Protein AF-A0A354BNV1-F1 (afdb_monomer_lite)

Radius of gyration: 15.96 Å; chains: 1; bounding box: 42×12×43 Å

Secondary structure (DSSP, 8-state):
-HHHHHHHHHHHHHHHHHHHHHHTT---HHHHHHHHHHHHHHHHHHHHHHHHHHHHHS-----

Sequence (63 aa):
MIRHAKEGIAHEKEAIKHLEEAIQGSDNAHAKEALEHAKESMKHAEESLSHAEEAQHHPAKKK

pLDDT: mean 90.36, std 10.71, range [49.47, 98.0]

Structure (mmCIF, N/CA/C/O backbone):
data_AF-A0A354BNV1-F1
#
_entry.id   AF-A0A354BNV1-F1
#
loop_
_atom_site.group_PDB
_atom_site.id
_atom_site.type_symbol
_atom_site.label_atom_id
_atom_site.label_alt_id
_atom_site.label_comp_id
_atom_site.label_asym_id
_atom_site.label_entity_id
_atom_site.label_seq_id
_atom_site.pdbx_PDB_ins_code
_atom_site.Cartn_x
_atom_site.Cartn_y
_atom_site.Cartn_z
_atom_site.occupancy
_atom_site.B_iso_or_equiv
_atom_site.auth_seq_id
_atom_site.auth_comp_id
_atom_site.auth_asym_id
_atom_site.auth_atom_id
_atom_site.pdbx_PDB_model_num
ATOM 1 N N . MET A 1 1 ? 5.140 -5.081 -18.812 1.00 73.19 1 MET A N 1
ATOM 2 C CA . MET A 1 1 ? 5.709 -4.922 -17.456 1.00 73.19 1 MET A CA 1
ATOM 3 C C . MET A 1 1 ? 5.209 -3.643 -16.787 1.00 73.19 1 MET A C 1
ATOM 5 O O . MET A 1 1 ? 4.460 -3.775 -15.836 1.00 73.19 1 MET A O 1
ATOM 9 N N . ILE A 1 2 ? 5.483 -2.444 -17.324 1.00 88.00 2 ILE A N 1
ATOM 10 C CA . ILE A 1 2 ? 4.991 -1.160 -16.760 1.00 88.00 2 ILE A CA 1
ATOM 11 C C . ILE A 1 2 ? 3.465 -1.111 -16.597 1.00 88.00 2 ILE A C 1
ATOM 13 O O . ILE A 1 2 ? 2.971 -0.683 -15.563 1.00 88.00 2 ILE A O 1
ATOM 17 N N . ARG A 1 3 ? 2.703 -1.607 -17.582 1.00 90.81 3 ARG A N 1
ATOM 18 C CA . ARG A 1 3 ? 1.237 -1.681 -17.482 1.00 90.81 3 ARG A CA 1
ATOM 19 C C . ARG A 1 3 ? 0.772 -2.512 -16.273 1.00 90.81 3 ARG A C 1
ATOM 21 O O . ARG A 1 3 ? -0.014 -2.018 -15.479 1.00 90.81 3 ARG A O 1
ATOM 28 N N . HIS A 1 4 ? 1.317 -3.718 -16.093 1.00 90.12 4 HIS A N 1
ATOM 29 C CA . HIS A 1 4 ? 0.997 -4.560 -14.934 1.00 90.12 4 HIS A CA 1
ATOM 30 C C . HIS A 1 4 ? 1.463 -3.938 -13.610 1.00 90.12 4 HIS A C 1
ATOM 32 O O . HIS A 1 4 ? 0.793 -4.115 -12.605 1.00 90.12 4 HIS A O 1
ATOM 38 N N . ALA A 1 5 ? 2.566 -3.182 -13.602 1.00 92.19 5 ALA A N 1
ATOM 39 C CA . ALA A 1 5 ? 2.993 -2.440 -12.415 1.00 92.19 5 ALA A CA 1
ATOM 40 C C . ALA A 1 5 ? 1.986 -1.336 -12.039 1.00 92.19 5 ALA A C 1
ATOM 42 O O . ALA A 1 5 ? 1.628 -1.209 -10.873 1.00 92.19 5 ALA A O 1
ATOM 43 N N . LYS A 1 6 ? 1.453 -0.597 -13.024 1.00 94.88 6 LYS A N 1
ATOM 44 C CA . LYS A 1 6 ? 0.382 0.393 -12.804 1.00 94.88 6 LYS A CA 1
ATOM 45 C C . LYS A 1 6 ? -0.912 -0.255 -12.297 1.00 94.88 6 LYS A C 1
ATOM 47 O O . LYS A 1 6 ? -1.524 0.273 -11.374 1.00 94.88 6 LYS A O 1
ATOM 52 N N . GLU A 1 7 ? -1.303 -1.401 -12.860 1.00 96.38 7 GLU A N 1
ATOM 53 C CA . GLU A 1 7 ? -2.455 -2.188 -12.381 1.00 96.38 7 GLU A CA 1
ATOM 54 C C . GLU A 1 7 ? -2.232 -2.694 -10.942 1.00 96.38 7 GLU A C 1
ATOM 56 O O . GLU A 1 7 ? -3.119 -2.567 -10.103 1.00 96.38 7 GLU A O 1
ATOM 61 N N . GLY A 1 8 ? -1.026 -3.174 -10.619 1.00 95.44 8 GLY A N 1
ATOM 62 C CA . GLY A 1 8 ? -0.653 -3.586 -9.263 1.00 95.44 8 GLY A CA 1
ATOM 63 C C . GLY A 1 8 ? -0.744 -2.449 -8.242 1.00 95.44 8 GLY A C 1
ATOM 64 O O . GLY A 1 8 ? -1.340 -2.632 -7.188 1.00 95.44 8 GLY A O 1
ATOM 65 N N . ILE A 1 9 ? -0.245 -1.254 -8.577 1.00 96.81 9 ILE A N 1
ATOM 66 C CA . ILE A 1 9 ? -0.364 -0.065 -7.714 1.00 96.81 9 ILE A CA 1
ATOM 67 C C . ILE A 1 9 ? -1.833 0.315 -7.488 1.00 96.81 9 ILE A C 1
ATOM 69 O O . ILE A 1 9 ? -2.198 0.730 -6.390 1.00 96.81 9 ILE A O 1
ATOM 73 N N . ALA A 1 10 ? -2.690 0.182 -8.504 1.00 97.31 10 ALA A N 1
ATOM 74 C CA . ALA A 1 10 ? -4.117 0.449 -8.350 1.00 97.31 10 ALA A CA 1
ATOM 75 C C . ALA A 1 10 ? -4.780 -0.541 -7.376 1.00 97.31 10 ALA A C 1
ATOM 77 O O . ALA A 1 10 ? -5.540 -0.120 -6.508 1.00 97.31 10 ALA A O 1
ATOM 78 N N . HIS A 1 11 ? -4.453 -1.833 -7.473 1.00 97.25 11 HIS A N 1
ATOM 79 C CA . HIS A 1 11 ? -4.941 -2.840 -6.526 1.00 97.25 11 HIS A CA 1
ATOM 80 C C . HIS A 1 11 ? -4.426 -2.604 -5.102 1.00 97.25 11 HIS A C 1
ATOM 82 O O . HIS A 1 11 ? -5.201 -2.715 -4.158 1.00 97.25 11 HIS A O 1
ATOM 88 N N . GLU A 1 12 ? -3.154 -2.232 -4.942 1.00 96.75 12 GLU A N 1
ATOM 89 C CA . GLU A 1 12 ? -2.573 -1.924 -3.630 1.00 96.75 12 GLU A CA 1
ATOM 90 C C . GLU A 1 12 ? -3.276 -0.724 -2.974 1.00 96.75 12 GLU A C 1
ATOM 92 O O . GLU A 1 12 ? -3.597 -0.762 -1.790 1.0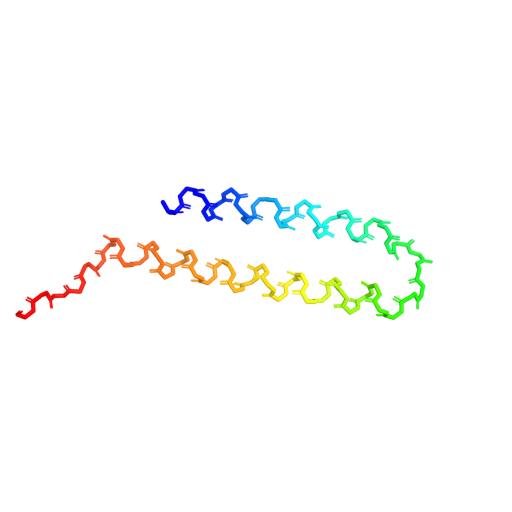0 96.75 12 GLU A O 1
ATOM 97 N N . LYS A 1 13 ? -3.601 0.323 -3.750 1.00 97.62 13 LYS A N 1
ATOM 98 C CA . LYS A 1 13 ? -4.366 1.485 -3.260 1.00 97.62 13 LYS A CA 1
ATOM 99 C C . LYS A 1 13 ? -5.751 1.089 -2.741 1.00 97.62 13 LYS A C 1
ATOM 101 O O . LYS A 1 13 ? -6.148 1.550 -1.672 1.00 97.62 13 LYS A O 1
ATOM 106 N N . GLU A 1 14 ? -6.465 0.222 -3.457 1.00 97.88 14 GLU A N 1
ATOM 107 C CA . GLU A 1 14 ? -7.768 -0.285 -3.003 1.00 97.88 14 GLU A CA 1
ATOM 108 C C . GLU A 1 14 ? -7.632 -1.184 -1.763 1.00 97.88 14 GLU A C 1
ATOM 110 O O . GLU A 1 14 ? -8.441 -1.090 -0.841 1.00 97.88 14 GLU A O 1
ATOM 115 N N . ALA A 1 15 ? -6.584 -2.010 -1.687 1.00 96.12 15 ALA A N 1
ATOM 116 C CA . ALA A 1 15 ? -6.308 -2.837 -0.513 1.00 96.12 15 ALA A CA 1
ATOM 117 C C . ALA A 1 15 ? -6.015 -1.988 0.737 1.00 96.12 15 ALA A C 1
ATOM 119 O O . ALA A 1 15 ? -6.577 -2.255 1.799 1.00 96.12 15 ALA A O 1
ATOM 120 N N . ILE A 1 16 ? -5.200 -0.934 0.602 1.00 97.31 16 ILE A N 1
ATOM 121 C CA . ILE A 1 16 ? -4.927 0.041 1.669 1.00 97.31 16 ILE A CA 1
ATOM 122 C C . ILE A 1 16 ? -6.228 0.691 2.139 1.00 97.31 16 ILE A C 1
ATOM 124 O O . ILE A 1 16 ? -6.481 0.724 3.340 1.00 97.31 16 ILE A O 1
ATOM 128 N N . LYS A 1 17 ? -7.078 1.146 1.211 1.00 97.12 17 LYS A N 1
ATOM 129 C CA . LYS A 1 17 ? -8.373 1.748 1.546 1.00 97.12 17 LYS A CA 1
ATOM 130 C C . LYS A 1 17 ? -9.256 0.787 2.347 1.00 97.12 17 LYS A C 1
ATOM 132 O O . LYS A 1 17 ? -9.792 1.173 3.381 1.00 97.12 17 LYS A O 1
ATOM 137 N N . HIS A 1 18 ? -9.365 -0.470 1.917 1.00 95.06 18 HIS A N 1
ATOM 138 C CA . HIS A 1 18 ? -10.121 -1.478 2.660 1.00 95.06 18 HIS A CA 1
ATOM 139 C C . HIS A 1 18 ? -9.523 -1.779 4.036 1.00 95.06 18 HIS A C 1
ATOM 141 O O . HIS A 1 18 ? -10.277 -1.989 4.985 1.00 95.06 18 HIS A O 1
ATOM 147 N N . LEU A 1 19 ? -8.193 -1.771 4.174 1.00 94.19 19 LEU A N 1
ATOM 148 C CA . LEU A 1 19 ? -7.549 -1.858 5.483 1.00 94.19 19 LEU A CA 1
ATOM 149 C C . LEU A 1 19 ? -7.926 -0.661 6.362 1.00 94.19 19 LEU A C 1
ATOM 151 O O . LEU A 1 19 ? -8.314 -0.866 7.506 1.00 94.19 19 LEU A O 1
ATOM 155 N N . GLU A 1 20 ? -7.850 0.566 5.841 1.00 94.75 20 GLU A N 1
ATOM 156 C CA . GLU A 1 20 ? -8.208 1.789 6.573 1.00 94.75 20 GLU A CA 1
ATOM 157 C C . GLU A 1 20 ? -9.660 1.754 7.065 1.00 94.75 20 GLU A C 1
ATOM 159 O O . GLU A 1 20 ? -9.913 2.037 8.237 1.00 94.75 20 GLU A O 1
ATOM 164 N N . GLU A 1 21 ? -10.597 1.329 6.213 1.00 94.88 21 GLU A N 1
ATOM 165 C CA . GLU A 1 21 ? -12.005 1.133 6.579 1.00 94.88 21 GLU A CA 1
ATOM 166 C C . GLU A 1 21 ? -12.172 0.039 7.647 1.00 94.88 21 GLU A C 1
ATOM 168 O O . GLU A 1 21 ? -12.910 0.222 8.616 1.00 94.88 21 GLU A O 1
ATOM 173 N N . ALA A 1 22 ? -11.467 -1.089 7.513 1.00 90.88 22 ALA A N 1
ATOM 174 C CA . ALA A 1 22 ? -11.566 -2.216 8.441 1.00 90.88 22 ALA A CA 1
ATOM 175 C C . ALA A 1 22 ? -10.991 -1.910 9.833 1.00 90.88 22 ALA A C 1
ATOM 177 O O . ALA A 1 22 ? -11.446 -2.477 10.829 1.00 90.88 22 ALA A O 1
ATOM 178 N N . ILE A 1 23 ? -9.989 -1.030 9.913 1.00 93.19 23 ILE A N 1
ATOM 179 C CA . ILE A 1 23 ? -9.376 -0.624 11.184 1.00 93.19 23 ILE A CA 1
ATOM 180 C C . ILE A 1 23 ? -9.967 0.669 11.743 1.00 93.19 23 ILE A C 1
ATOM 182 O O . ILE A 1 23 ? -9.561 1.103 12.824 1.00 93.19 23 ILE A O 1
ATOM 186 N N . GLN A 1 24 ? -10.917 1.294 11.045 1.00 93.00 24 GLN A N 1
ATOM 187 C CA . GLN A 1 24 ? -11.549 2.522 11.504 1.00 93.00 24 GLN A CA 1
ATOM 188 C C . GLN A 1 24 ? -12.228 2.294 12.863 1.00 93.00 24 GLN A C 1
ATOM 190 O O . GLN A 1 24 ? -13.124 1.467 13.009 1.00 93.00 24 GLN A O 1
ATOM 195 N N . GLY A 1 25 ? -11.791 3.043 13.878 1.00 89.38 25 GLY A N 1
ATOM 196 C CA . GLY A 1 25 ? -12.287 2.892 15.251 1.00 89.38 25 GLY A CA 1
ATOM 197 C C . GLY A 1 25 ? -11.750 1.662 15.994 1.00 89.38 25 GLY A C 1
ATOM 198 O O . GLY A 1 25 ? -12.255 1.340 17.066 1.00 89.38 25 GLY A O 1
ATOM 199 N N . SER A 1 26 ? -10.736 0.983 15.449 1.00 88.75 26 SER A N 1
ATOM 200 C CA . SER A 1 26 ? -10.052 -0.142 16.086 1.00 88.75 26 SER A CA 1
ATOM 201 C C . SER A 1 26 ? -8.726 0.285 16.717 1.00 88.75 26 SER A C 1
ATOM 203 O O . SER A 1 26 ? -7.921 1.001 16.115 1.00 88.75 26 SER A O 1
ATOM 205 N N . ASP A 1 27 ? -8.446 -0.229 17.914 1.00 91.00 27 ASP A N 1
ATOM 206 C CA . ASP A 1 27 ? -7.150 -0.082 18.589 1.00 91.00 27 ASP A CA 1
ATOM 207 C C . ASP A 1 27 ? -6.212 -1.275 18.375 1.00 91.00 27 ASP A C 1
ATOM 209 O O . ASP A 1 27 ? -5.195 -1.414 19.054 1.00 91.00 27 ASP A O 1
ATOM 213 N N . ASN A 1 28 ? -6.513 -2.133 17.398 1.00 93.25 28 ASN A N 1
ATOM 214 C CA . ASN A 1 28 ? -5.660 -3.266 17.072 1.00 93.25 28 ASN A CA 1
ATOM 215 C C . ASN A 1 28 ? -4.310 -2.798 16.492 1.00 93.25 28 ASN A C 1
ATOM 217 O O . ASN A 1 28 ? -4.222 -2.379 15.338 1.00 93.25 28 ASN A O 1
ATOM 221 N N . ALA A 1 29 ? -3.251 -2.910 17.298 1.00 93.38 29 ALA A N 1
ATOM 222 C CA . ALA A 1 29 ? -1.894 -2.508 16.932 1.00 93.38 29 ALA A CA 1
ATOM 223 C C . ALA A 1 29 ? -1.360 -3.238 15.686 1.00 93.38 29 ALA A C 1
ATOM 225 O O . ALA A 1 29 ? -0.776 -2.595 14.821 1.00 93.38 29 ALA A O 1
ATOM 226 N N . HIS A 1 30 ? -1.632 -4.539 15.538 1.00 93.94 30 HIS A N 1
ATOM 227 C CA . HIS A 1 30 ? -1.182 -5.311 14.372 1.00 93.94 30 HIS A CA 1
ATOM 228 C C . HIS A 1 30 ? -1.860 -4.847 13.084 1.00 93.94 30 HIS A C 1
ATOM 230 O O . HIS A 1 30 ? -1.264 -4.877 12.015 1.00 93.94 30 HIS A O 1
ATOM 236 N N . ALA A 1 31 ? -3.114 -4.404 13.174 1.00 91.69 31 ALA A N 1
ATOM 237 C CA . ALA A 1 31 ? -3.840 -3.919 12.011 1.00 91.69 31 ALA A CA 1
ATOM 238 C C . ALA A 1 31 ? -3.318 -2.542 11.555 1.00 91.69 31 ALA A C 1
ATOM 240 O O . ALA A 1 31 ? -3.216 -2.285 10.358 1.00 91.69 31 ALA A O 1
ATOM 241 N N . LYS A 1 32 ? -2.913 -1.689 12.508 1.00 93.62 32 LYS A N 1
ATOM 242 C CA . LYS A 1 32 ? -2.206 -0.429 12.227 1.00 93.62 32 LYS A CA 1
ATOM 243 C C . LYS A 1 32 ? -0.816 -0.689 11.623 1.00 93.62 32 LYS A C 1
ATOM 245 O O . LYS A 1 32 ? -0.461 -0.041 10.649 1.00 93.62 32 LYS A O 1
ATOM 250 N N . GLU A 1 33 ? -0.072 -1.669 12.136 1.00 95.94 33 GLU A N 1
ATOM 251 C CA . GLU A 1 33 ? 1.233 -2.076 11.585 1.00 95.94 33 GLU A CA 1
ATOM 252 C C . GLU A 1 33 ? 1.111 -2.653 10.163 1.00 95.94 33 GLU A C 1
ATOM 254 O O . GLU A 1 33 ? 1.875 -2.288 9.273 1.00 95.94 33 GLU A O 1
ATOM 259 N N . ALA A 1 34 ? 0.097 -3.484 9.907 1.00 94.69 34 ALA A N 1
ATOM 260 C CA . ALA A 1 34 ? -0.185 -3.997 8.568 1.00 94.69 34 ALA A CA 1
ATOM 261 C C . ALA A 1 34 ? -0.495 -2.870 7.567 1.00 94.69 34 ALA A C 1
ATOM 263 O O . ALA A 1 34 ? -0.046 -2.925 6.422 1.00 94.69 34 ALA A O 1
ATOM 264 N N . LEU A 1 35 ? -1.225 -1.834 7.998 1.00 95.88 35 LEU A N 1
ATOM 265 C CA . LEU A 1 35 ? -1.485 -0.651 7.179 1.00 95.88 35 LEU A CA 1
ATOM 266 C C . LEU A 1 35 ? -0.197 0.124 6.862 1.00 95.88 35 LEU A C 1
ATOM 268 O O . LEU A 1 35 ? -0.012 0.545 5.721 1.00 95.88 35 LEU A O 1
ATOM 272 N N . GLU A 1 36 ? 0.689 0.306 7.843 1.00 96.44 36 GLU A N 1
ATOM 273 C CA . GLU A 1 36 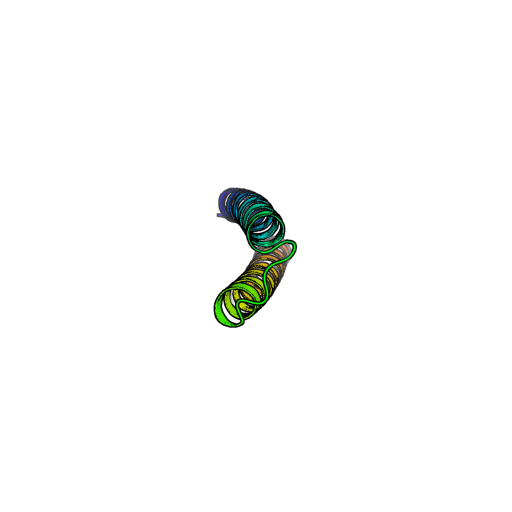? 1.987 0.960 7.634 1.00 96.44 36 GLU A CA 1
ATOM 274 C C . GLU A 1 36 ? 2.833 0.186 6.612 1.00 96.44 36 GLU A C 1
ATOM 276 O O . GLU A 1 36 ? 3.296 0.768 5.631 1.00 96.44 36 GLU A O 1
ATOM 281 N N . HIS A 1 37 ? 2.942 -1.139 6.752 1.00 97.56 37 HIS A N 1
ATOM 282 C CA . HIS A 1 37 ? 3.672 -1.971 5.792 1.00 97.56 37 HIS A CA 1
ATOM 283 C C . HIS A 1 37 ? 3.072 -1.942 4.382 1.00 97.56 37 HIS A C 1
ATOM 285 O O . HIS A 1 37 ? 3.818 -1.915 3.401 1.00 97.56 37 HIS A O 1
ATOM 291 N N . ALA A 1 38 ? 1.743 -1.908 4.252 1.00 96.44 38 ALA A N 1
ATOM 292 C CA . ALA A 1 38 ? 1.090 -1.750 2.952 1.00 96.44 38 ALA A CA 1
ATOM 293 C C . ALA A 1 38 ? 1.448 -0.395 2.308 1.00 96.44 38 ALA A C 1
ATOM 295 O O . ALA A 1 38 ? 1.787 -0.327 1.125 1.00 96.44 38 ALA A O 1
ATOM 296 N N . LYS A 1 39 ? 1.469 0.689 3.096 1.00 97.19 39 LYS A N 1
ATOM 297 C CA . LYS A 1 39 ? 1.891 2.023 2.633 1.00 97.19 39 LYS A CA 1
ATOM 298 C C . LYS A 1 39 ? 3.364 2.052 2.206 1.00 97.19 39 LYS A C 1
ATOM 300 O O . LYS A 1 39 ? 3.681 2.646 1.174 1.00 97.19 39 LYS A O 1
ATOM 305 N N . GLU A 1 40 ? 4.259 1.389 2.937 1.00 98.00 40 GLU A N 1
ATOM 306 C CA . GLU A 1 40 ? 5.671 1.255 2.544 1.00 98.00 40 GLU A CA 1
ATOM 307 C C . GLU A 1 40 ? 5.842 0.443 1.252 1.00 98.00 40 GLU A C 1
ATOM 309 O O . GLU A 1 40 ? 6.562 0.862 0.342 1.00 98.00 40 GLU A O 1
ATOM 314 N N . SER A 1 41 ? 5.143 -0.689 1.135 1.00 96.75 41 SER A N 1
ATOM 315 C CA . SER A 1 41 ? 5.124 -1.522 -0.075 1.00 96.75 41 SER A CA 1
ATOM 316 C C . SER A 1 41 ? 4.679 -0.716 -1.300 1.00 96.75 41 SER A C 1
ATOM 318 O O . SER A 1 41 ? 5.329 -0.740 -2.349 1.00 96.75 41 SER A O 1
ATOM 320 N N . MET A 1 42 ? 3.616 0.077 -1.144 1.00 97.44 42 MET A N 1
ATOM 321 C CA . MET A 1 42 ? 3.096 0.959 -2.183 1.00 97.44 42 MET A CA 1
ATOM 322 C C . MET A 1 42 ? 4.135 1.995 -2.633 1.00 97.44 42 MET A C 1
ATOM 324 O O . MET A 1 42 ? 4.347 2.157 -3.837 1.00 97.44 42 MET A O 1
ATOM 328 N N . LYS A 1 43 ? 4.854 2.623 -1.694 1.00 97.25 43 LYS A N 1
ATOM 329 C CA . LYS A 1 43 ? 5.940 3.557 -2.020 1.00 97.25 43 LYS A CA 1
ATOM 330 C C . LYS A 1 43 ? 7.039 2.880 -2.847 1.00 97.25 43 LYS A C 1
ATOM 332 O O . LYS A 1 43 ? 7.448 3.415 -3.876 1.00 97.25 43 LYS A O 1
ATOM 337 N N . HIS A 1 44 ? 7.481 1.686 -2.449 1.00 97.06 44 HIS A N 1
ATOM 338 C CA . HIS A 1 44 ? 8.486 0.929 -3.201 1.00 97.06 44 HIS A CA 1
ATOM 339 C C . HIS A 1 44 ? 8.006 0.526 -4.602 1.00 97.06 44 HIS A C 1
ATOM 341 O O . HIS A 1 44 ? 8.798 0.511 -5.552 1.00 97.06 44 HIS A O 1
ATOM 347 N N . ALA A 1 45 ? 6.718 0.216 -4.758 1.00 95.31 45 ALA A N 1
ATOM 348 C CA . ALA A 1 45 ? 6.125 -0.066 -6.060 1.00 95.31 45 ALA A CA 1
ATOM 349 C C . ALA A 1 45 ? 6.126 1.176 -6.969 1.00 95.31 45 ALA A C 1
ATOM 351 O O . ALA A 1 45 ? 6.460 1.063 -8.152 1.00 95.31 45 ALA A O 1
ATOM 352 N N . GLU A 1 46 ? 5.813 2.359 -6.430 1.00 95.88 46 GLU A N 1
ATOM 353 C CA . GLU A 1 46 ? 5.874 3.631 -7.163 1.00 95.88 46 GLU A CA 1
ATOM 354 C C . GLU A 1 46 ? 7.315 4.008 -7.557 1.00 95.88 46 GLU A C 1
ATOM 356 O O . GLU A 1 46 ? 7.556 4.365 -8.712 1.00 95.88 46 GLU A O 1
ATOM 361 N N . GLU A 1 47 ? 8.294 3.845 -6.661 1.00 96.25 47 GLU A N 1
ATOM 362 C CA . GLU A 1 47 ? 9.723 4.049 -6.963 1.00 96.25 47 GLU A CA 1
ATOM 363 C C . GLU A 1 47 ? 10.211 3.093 -8.063 1.00 96.25 47 GLU A C 1
ATOM 365 O O . GLU A 1 47 ? 10.867 3.502 -9.025 1.00 96.25 47 GLU A O 1
ATOM 370 N N . SER A 1 48 ? 9.834 1.815 -7.970 1.00 94.56 48 SER A N 1
ATOM 371 C CA . SER A 1 48 ? 10.164 0.805 -8.981 1.00 94.56 48 SER A CA 1
ATOM 372 C C . SER A 1 48 ? 9.552 1.138 -10.342 1.00 94.56 48 SER A C 1
ATOM 374 O O . SER A 1 48 ? 10.188 0.930 -11.379 1.00 94.56 48 SER A O 1
ATOM 376 N N . LEU A 1 49 ? 8.323 1.664 -10.355 1.00 94.75 49 LEU A N 1
ATOM 377 C CA . LEU A 1 49 ? 7.667 2.124 -11.573 1.00 94.75 49 LEU A CA 1
ATOM 378 C C . LEU A 1 49 ? 8.403 3.322 -12.182 1.00 94.75 49 LEU A C 1
ATOM 380 O O . LEU A 1 49 ? 8.677 3.287 -13.381 1.00 94.75 49 LEU A O 1
ATOM 384 N N . SER A 1 50 ? 8.768 4.320 -11.370 1.00 93.69 50 SER A N 1
ATOM 385 C CA . SER A 1 50 ? 9.550 5.480 -11.820 1.00 93.69 50 SER A CA 1
ATOM 386 C C . SER A 1 50 ? 10.850 5.035 -12.484 1.00 93.69 50 SER A C 1
ATOM 388 O O . SER A 1 50 ? 11.104 5.379 -13.637 1.00 93.69 50 SER A O 1
ATOM 390 N N . HIS A 1 51 ? 11.624 4.171 -11.822 1.00 92.38 51 HIS A N 1
ATOM 391 C CA . HIS A 1 51 ? 12.867 3.646 -12.386 1.00 92.38 51 HIS A CA 1
ATOM 392 C C . HIS A 1 51 ? 12.653 2.867 -13.688 1.00 92.38 51 HIS A C 1
ATOM 394 O O . HIS A 1 51 ? 13.448 2.987 -14.624 1.00 92.38 51 HIS A O 1
ATOM 400 N N . ALA A 1 52 ? 11.580 2.077 -13.780 1.00 90.75 52 ALA A N 1
ATOM 401 C CA . ALA A 1 52 ? 11.243 1.366 -15.007 1.00 90.75 52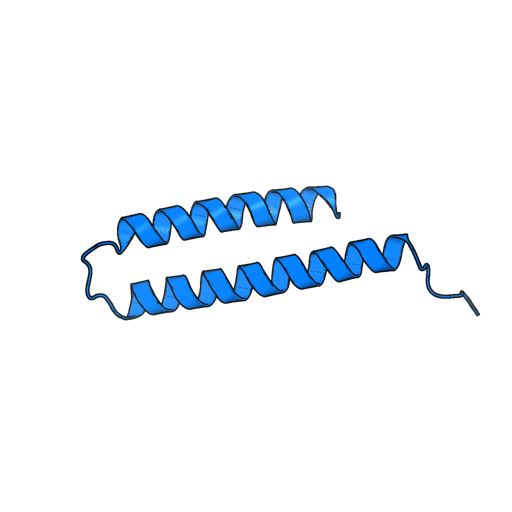 ALA A CA 1
ATOM 402 C C . ALA A 1 52 ? 10.883 2.329 -16.151 1.00 90.75 52 ALA A C 1
ATOM 404 O O . ALA A 1 52 ? 11.274 2.084 -17.294 1.00 90.75 52 ALA A O 1
ATOM 405 N N . GLU A 1 53 ? 10.161 3.415 -15.864 1.00 90.31 53 GLU A N 1
ATOM 406 C CA . GLU A 1 53 ? 9.842 4.464 -16.836 1.00 90.31 53 GLU A CA 1
ATOM 407 C C . GLU A 1 53 ? 11.104 5.231 -17.262 1.00 90.31 53 GLU A C 1
ATOM 409 O O . GLU A 1 53 ? 11.326 5.420 -18.458 1.00 90.31 53 GLU A O 1
ATOM 414 N N . GLU A 1 54 ? 11.989 5.596 -16.335 1.00 89.56 54 GLU A N 1
ATOM 415 C CA . GLU A 1 54 ? 13.274 6.243 -16.636 1.00 89.56 54 GLU A CA 1
ATOM 416 C C . GLU A 1 54 ? 14.172 5.367 -17.522 1.00 89.56 54 GLU A C 1
ATOM 418 O O . GLU A 1 54 ? 14.751 5.850 -18.499 1.00 89.56 54 GLU A O 1
ATOM 423 N N . ALA A 1 55 ? 14.239 4.062 -17.243 1.00 87.56 55 ALA A N 1
ATOM 424 C CA . ALA A 1 55 ? 15.016 3.108 -18.033 1.00 87.56 55 ALA A CA 1
ATOM 425 C C . ALA A 1 55 ? 14.505 2.960 -19.479 1.00 87.56 55 ALA A C 1
ATOM 427 O O . ALA A 1 55 ? 15.288 2.630 -20.372 1.00 87.56 55 ALA A O 1
ATOM 428 N N . GLN A 1 56 ? 13.217 3.223 -19.739 1.00 83.25 56 GLN A N 1
ATOM 429 C CA . GLN A 1 56 ? 1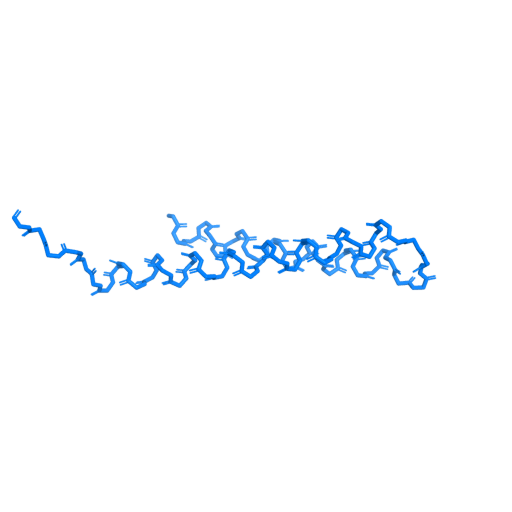2.691 3.275 -21.109 1.00 83.25 56 GLN A CA 1
ATOM 430 C C . GLN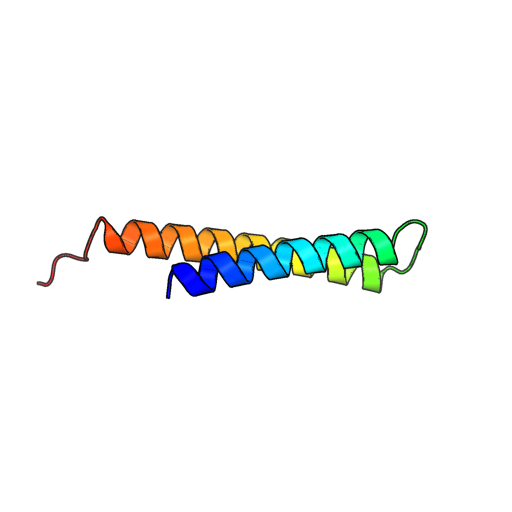 A 1 56 ? 13.169 4.511 -21.877 1.00 83.25 56 GLN A C 1
ATOM 432 O O . GLN A 1 56 ? 13.357 4.433 -23.090 1.00 83.25 56 GLN A O 1
ATOM 437 N N . HIS A 1 57 ? 13.386 5.632 -21.186 1.00 74.25 57 HIS A N 1
ATOM 438 C CA . HIS A 1 57 ? 13.803 6.896 -21.800 1.00 74.25 57 HIS A CA 1
ATOM 439 C C . HIS A 1 57 ? 15.328 7.029 -21.909 1.00 74.25 57 HIS A C 1
ATOM 441 O O . HIS A 1 57 ? 15.828 7.689 -22.819 1.00 74.25 57 HIS A O 1
ATOM 447 N N . HIS A 1 58 ? 16.076 6.354 -21.037 1.00 68.06 58 HIS A N 1
ATOM 448 C CA . HIS A 1 58 ? 17.532 6.283 -21.082 1.00 68.06 58 HIS A CA 1
ATOM 449 C C . HIS A 1 58 ? 17.987 4.824 -21.140 1.00 68.06 58 HIS A C 1
ATOM 451 O O . HIS A 1 58 ? 18.404 4.266 -20.120 1.00 68.06 58 HIS A O 1
ATOM 457 N N . PRO A 1 59 ? 17.948 4.181 -22.323 1.00 63.94 59 PRO A N 1
ATOM 458 C CA . PRO A 1 59 ? 18.542 2.865 -22.460 1.00 63.94 59 PRO A CA 1
ATOM 459 C C . PRO A 1 59 ? 20.029 2.990 -22.119 1.00 63.94 59 PRO A C 1
ATOM 461 O O . PRO A 1 59 ? 20.742 3.813 -22.701 1.00 63.94 59 PRO A O 1
ATOM 464 N N . ALA A 1 60 ? 20.492 2.200 -21.148 1.00 66.31 60 ALA A N 1
ATOM 465 C CA . ALA A 1 60 ? 21.899 2.149 -20.779 1.00 66.31 60 ALA A CA 1
ATOM 466 C C . ALA A 1 60 ? 22.743 2.023 -22.056 1.00 66.31 60 ALA A C 1
ATOM 468 O O . ALA A 1 60 ? 22.494 1.135 -22.879 1.00 66.31 60 ALA A O 1
ATOM 469 N N . LYS A 1 61 ? 23.705 2.939 -22.250 1.00 62.47 61 LYS A N 1
ATOM 470 C CA . LYS A 1 61 ? 24.617 2.897 -23.397 1.00 62.47 61 LYS A CA 1
ATOM 471 C C . LYS A 1 61 ? 25.291 1.527 -23.396 1.00 62.47 61 LYS A C 1
ATOM 473 O O . LYS A 1 61 ? 26.130 1.258 -22.537 1.00 62.47 61 LYS A O 1
ATOM 478 N N . LYS A 1 62 ? 24.896 0.661 -24.333 1.00 56.97 62 LYS A N 1
ATOM 479 C CA . LYS A 1 62 ? 25.590 -0.598 -24.602 1.00 56.97 62 LYS A CA 1
ATOM 480 C C . LYS A 1 62 ? 27.022 -0.222 -24.999 1.00 56.97 62 LYS A C 1
ATOM 482 O O . LYS A 1 62 ? 27.197 0.476 -25.997 1.00 56.97 62 LYS A O 1
ATOM 487 N N . LYS A 1 63 ? 27.994 -0.569 -24.153 1.00 49.47 63 LYS A N 1
ATOM 488 C CA . LYS A 1 63 ? 29.415 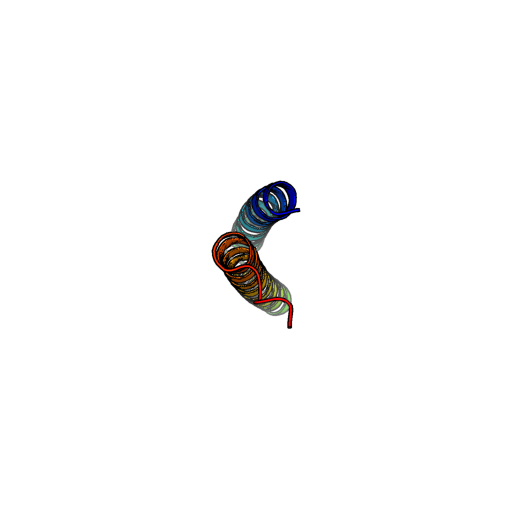-0.558 -24.519 1.00 49.47 63 LYS A CA 1
ATOM 489 C C . LYS A 1 63 ? 29.701 -1.704 -25.476 1.00 49.47 63 LYS A C 1
ATOM 491 O O . LYS A 1 63 ? 29.035 -2.752 -25.322 1.00 49.47 63 LYS A O 1
#

Foldseek 3Di:
DLVVLVVVLVVLVVVLVVLCVVCVVHPPPVSVVVSVVSVVVSVVSVVVSVVVVVCVVDVPPDD